Protein AF-A0A813EFE8-F1 (afdb_monomer_lite)

Sequence (115 aa):
VQCQITGNQQGGILVADRASLLLESCEICGNGHFGVVAGLECGALLLGRTNLSANASGSLWHCGGSQASPSSLSWLDQCSLSGSSMASSSTSSPAVVVGVFVPSSVVVVVVVVVI

Secondary structure (DSSP, 8-state):
---EEE--SS-SEEE-TT--EEEES-EEES-SSEEEEE-TT---EEEES-EEES-TTEEEEEEEPPTT-TT--EEEES-EE-----SSSS-PPPSEEEEEB-SSS-B--EEE---

Structure (mmCIF, N/CA/C/O backbone):
data_AF-A0A813EFE8-F1
#
_entry.id   AF-A0A813EFE8-F1
#
loop_
_atom_site.group_PDB
_atom_site.id
_atom_site.type_symbol
_atom_site.label_atom_id
_atom_site.label_alt_id
_atom_site.label_comp_id
_atom_site.label_asym_id
_atom_site.label_entity_id
_atom_site.label_seq_id
_atom_site.pdbx_PDB_ins_code
_atom_site.Cartn_x
_atom_site.Cartn_y
_atom_site.Cartn_z
_atom_site.occupancy
_atom_site.B_iso_or_equiv
_atom_site.auth_seq_id
_atom_site.auth_comp_id
_atom_site.auth_asym_id
_atom_site.auth_atom_id
_atom_site.pdbx_PDB_model_num
ATOM 1 N N . VAL A 1 1 ? -12.390 -9.870 2.608 1.00 61.59 1 VAL A N 1
ATOM 2 C CA . VAL A 1 1 ? -11.638 -10.427 3.764 1.00 61.59 1 VAL A CA 1
ATOM 3 C C . VAL A 1 1 ? -11.367 -9.282 4.718 1.00 61.59 1 VAL A C 1
ATOM 5 O O . VAL A 1 1 ? -10.629 -8.396 4.328 1.00 61.59 1 VAL A O 1
ATOM 8 N N . GLN A 1 2 ? -11.958 -9.267 5.915 1.00 81.31 2 GLN A N 1
ATOM 9 C CA . GLN A 1 2 ? -11.776 -8.159 6.862 1.00 81.31 2 GLN A CA 1
ATOM 10 C C . GLN A 1 2 ? -10.496 -8.342 7.675 1.00 81.31 2 GLN A C 1
ATOM 12 O O . GLN A 1 2 ? -10.264 -9.407 8.245 1.00 81.31 2 GLN A O 1
ATOM 17 N N . CYS A 1 3 ? -9.667 -7.306 7.707 1.00 85.69 3 CYS A N 1
ATOM 18 C CA . CYS A 1 3 ? -8.379 -7.314 8.380 1.00 85.69 3 CYS A CA 1
ATOM 19 C C . CYS A 1 3 ? -8.046 -5.927 8.925 1.00 85.69 3 CYS A C 1
ATOM 21 O O . CYS A 1 3 ? -8.459 -4.923 8.346 1.00 85.69 3 CYS A O 1
ATOM 23 N N . GLN A 1 4 ? -7.294 -5.881 10.023 1.00 91.88 4 GLN A N 1
ATOM 24 C CA . GLN A 1 4 ? -6.839 -4.638 10.635 1.00 91.88 4 GLN A CA 1
ATOM 25 C C . GLN A 1 4 ? -5.315 -4.676 10.782 1.00 91.88 4 GLN A C 1
ATOM 27 O O . GLN A 1 4 ? -4.770 -5.614 11.364 1.00 91.88 4 GLN A O 1
ATOM 32 N N . ILE A 1 5 ? -4.632 -3.685 10.210 1.00 89.06 5 ILE A N 1
ATOM 33 C CA . ILE A 1 5 ? -3.171 -3.559 10.226 1.00 89.06 5 ILE A CA 1
ATOM 34 C C . ILE A 1 5 ? -2.818 -2.159 10.707 1.00 89.06 5 ILE A C 1
ATOM 36 O O . ILE A 1 5 ? -2.922 -1.180 9.962 1.00 89.06 5 ILE A O 1
ATOM 40 N N . THR A 1 6 ? -2.415 -2.070 11.970 1.00 92.12 6 THR A N 1
ATOM 41 C CA . THR A 1 6 ? -2.250 -0.786 12.649 1.00 92.12 6 THR A CA 1
ATOM 42 C C . THR A 1 6 ? -1.059 -0.764 13.586 1.00 92.12 6 THR A C 1
ATOM 44 O O . THR A 1 6 ? -0.769 -1.768 14.234 1.00 92.12 6 THR A O 1
ATOM 47 N N . GLY A 1 7 ? -0.424 0.402 13.728 1.00 86.81 7 GLY A N 1
ATOM 48 C CA . GLY A 1 7 ? 0.635 0.619 14.717 1.00 86.81 7 GLY A CA 1
ATOM 49 C C . GLY A 1 7 ? 1.978 -0.022 14.365 1.00 86.81 7 GLY A C 1
ATOM 50 O O . GLY A 1 7 ? 2.825 -0.178 15.247 1.00 86.81 7 GLY A O 1
ATOM 51 N N . ASN A 1 8 ? 2.206 -0.390 13.100 1.00 88.25 8 ASN A N 1
ATOM 52 C CA . ASN A 1 8 ? 3.521 -0.853 12.671 1.00 88.25 8 ASN A CA 1
ATOM 53 C C . ASN A 1 8 ? 4.516 0.313 12.650 1.00 88.25 8 ASN A C 1
ATOM 55 O O . ASN A 1 8 ? 4.194 1.417 12.212 1.00 88.25 8 ASN A O 1
ATOM 59 N N . GLN A 1 9 ? 5.762 0.047 13.051 1.00 87.19 9 GLN A N 1
ATOM 60 C CA . GLN A 1 9 ? 6.837 1.050 13.010 1.00 87.19 9 GLN A CA 1
ATOM 61 C C . GLN A 1 9 ? 7.240 1.442 11.578 1.00 87.19 9 GLN A C 1
ATOM 63 O O . GLN A 1 9 ? 7.744 2.539 11.367 1.00 87.19 9 GLN A O 1
ATOM 68 N N . GLN A 1 10 ? 7.032 0.553 10.601 1.00 87.12 10 GLN A N 1
ATOM 69 C CA . GLN A 1 10 ? 7.295 0.799 9.179 1.00 87.12 10 GLN A CA 1
ATOM 70 C C . GLN A 1 10 ? 5.970 0.919 8.404 1.00 87.12 10 GLN A C 1
ATOM 72 O O . GLN A 1 10 ? 5.089 1.674 8.804 1.00 87.12 10 GLN A O 1
ATOM 77 N N . GLY A 1 11 ? 5.817 0.203 7.286 1.00 84.25 11 GLY A N 1
ATOM 78 C CA . GLY A 1 11 ? 4.570 0.154 6.522 1.00 84.25 11 GLY A CA 1
ATOM 79 C C . GLY A 1 11 ? 3.565 -0.878 7.042 1.00 84.25 11 GLY A C 1
ATOM 80 O O . GLY A 1 11 ? 3.873 -1.685 7.921 1.00 84.25 11 GLY A O 1
ATOM 81 N N . GLY A 1 12 ? 2.355 -0.855 6.482 1.00 88.75 12 GLY A N 1
ATOM 82 C CA . GLY A 1 12 ? 1.327 -1.865 6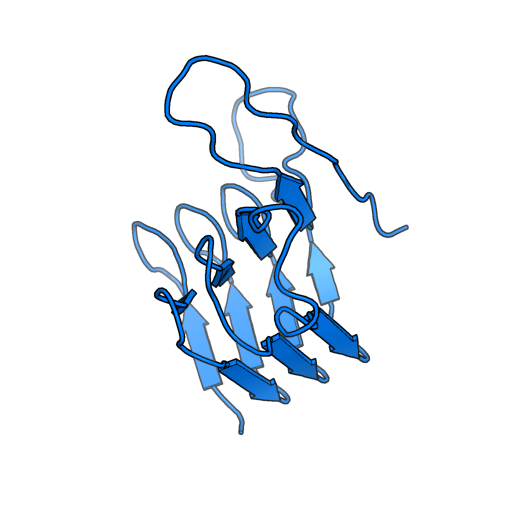.751 1.00 88.75 12 GLY A CA 1
ATOM 83 C C . GLY A 1 12 ? 1.583 -3.162 5.979 1.00 88.75 12 GLY A C 1
ATOM 84 O O . GLY A 1 12 ? 1.898 -4.189 6.574 1.00 88.75 12 GLY A O 1
ATOM 85 N N . ILE A 1 13 ? 1.475 -3.109 4.650 1.00 89.38 13 ILE A N 1
ATOM 86 C CA . ILE A 1 13 ? 1.660 -4.256 3.749 1.00 89.38 13 ILE A CA 1
ATOM 87 C C . ILE A 1 13 ? 2.716 -3.930 2.698 1.00 89.38 13 ILE A C 1
ATOM 89 O O . ILE A 1 13 ? 2.623 -2.909 2.020 1.00 89.38 13 ILE A O 1
ATOM 93 N N . LEU A 1 14 ? 3.670 -4.842 2.512 1.00 89.06 14 LEU A N 1
ATOM 94 C CA . LEU A 1 14 ? 4.588 -4.840 1.378 1.00 89.06 14 LEU A CA 1
ATOM 95 C C . LEU A 1 14 ? 4.172 -5.930 0.386 1.00 89.06 14 LEU A C 1
ATOM 97 O O . LEU A 1 14 ? 4.210 -7.117 0.707 1.00 89.06 14 LEU A O 1
ATOM 101 N N . VAL A 1 15 ? 3.804 -5.529 -0.827 1.00 86.69 15 VAL A N 1
ATOM 102 C CA . VAL A 1 15 ? 3.558 -6.440 -1.946 1.00 86.69 15 VAL A CA 1
ATOM 103 C C . VAL A 1 15 ? 4.859 -6.583 -2.717 1.00 86.69 15 VAL A C 1
ATOM 105 O O . VAL A 1 15 ? 5.274 -5.669 -3.430 1.00 86.69 15 VAL A O 1
ATOM 108 N N . ALA A 1 16 ? 5.520 -7.720 -2.519 1.00 83.69 16 ALA A N 1
ATOM 109 C CA . ALA A 1 16 ? 6.762 -8.046 -3.201 1.00 83.69 16 ALA A CA 1
ATOM 110 C C . ALA A 1 16 ? 6.555 -8.229 -4.714 1.00 83.69 16 ALA A C 1
ATOM 112 O O . ALA A 1 16 ? 5.431 -8.341 -5.213 1.00 83.69 16 ALA A O 1
ATOM 113 N N . ASP A 1 17 ? 7.662 -8.302 -5.443 1.00 79.88 17 ASP A N 1
ATOM 114 C CA . ASP A 1 17 ? 7.639 -8.558 -6.877 1.00 79.88 17 ASP A CA 1
ATOM 115 C C . ASP A 1 17 ? 6.896 -9.864 -7.191 1.00 79.88 17 ASP A C 1
ATOM 117 O O . ASP A 1 17 ? 7.059 -10.885 -6.518 1.00 79.88 17 ASP A O 1
ATOM 121 N N . ARG A 1 18 ? 6.047 -9.810 -8.221 1.00 79.62 18 ARG A N 1
ATOM 122 C CA . ARG A 1 18 ? 5.158 -10.882 -8.696 1.00 79.62 18 ARG A CA 1
ATOM 123 C C . ARG A 1 18 ? 4.086 -11.330 -7.700 1.00 79.62 18 ARG A C 1
ATOM 125 O O . ARG A 1 18 ? 3.322 -12.244 -8.010 1.00 79.62 18 ARG A O 1
ATOM 132 N N . ALA A 1 19 ? 3.976 -10.686 -6.539 1.00 83.12 19 ALA A N 1
ATOM 133 C CA . ALA A 1 19 ? 2.873 -10.915 -5.618 1.00 83.12 19 ALA A CA 1
ATOM 134 C C . ALA A 1 19 ? 1.637 -10.118 -6.055 1.00 83.12 19 ALA A C 1
ATOM 136 O O . ALA A 1 19 ? 1.747 -9.001 -6.554 1.00 83.12 19 ALA A O 1
ATOM 137 N N . SER A 1 20 ? 0.455 -10.699 -5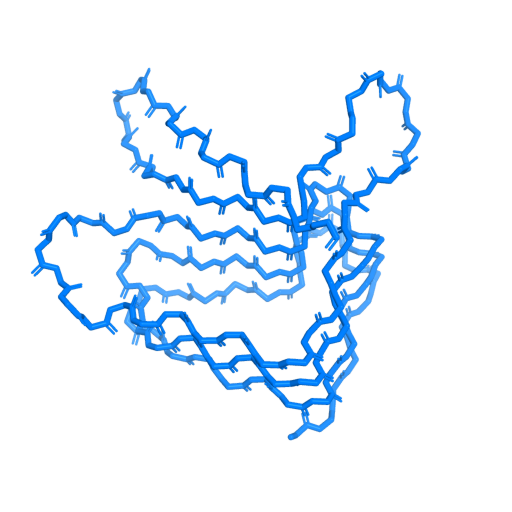.862 1.00 85.31 20 SER A N 1
ATOM 138 C CA . SER A 1 20 ? -0.830 -10.012 -6.031 1.00 85.31 20 SER A CA 1
ATOM 139 C C . SER A 1 20 ? -1.485 -9.839 -4.667 1.00 85.31 20 SER A C 1
ATOM 141 O O . SER A 1 20 ? -1.286 -10.667 -3.775 1.00 85.31 20 SER A O 1
ATOM 143 N N . LEU A 1 21 ? -2.268 -8.779 -4.505 1.00 85.06 21 LEU A N 1
ATOM 144 C CA . LEU A 1 21 ? -2.934 -8.460 -3.248 1.00 85.06 21 LEU A CA 1
ATOM 145 C C . LEU A 1 21 ? -4.422 -8.226 -3.490 1.00 85.06 21 LEU A C 1
ATOM 147 O O . LEU A 1 21 ? -4.798 -7.445 -4.360 1.00 85.06 21 LEU A O 1
ATOM 151 N N . LEU A 1 22 ? -5.256 -8.868 -2.674 1.00 88.88 22 LEU A N 1
ATOM 152 C CA . LEU A 1 22 ? -6.685 -8.597 -2.578 1.00 88.88 22 LEU A CA 1
ATOM 153 C C . LEU A 1 22 ? -6.993 -8.131 -1.154 1.00 88.88 22 LEU A C 1
ATOM 155 O O . LEU A 1 22 ? -6.842 -8.897 -0.202 1.00 88.88 22 LEU A O 1
ATOM 159 N N . LEU A 1 23 ? -7.443 -6.889 -1.019 1.00 87.44 23 LEU A N 1
ATOM 160 C CA . LEU A 1 23 ? -7.965 -6.326 0.221 1.00 87.44 23 LEU A CA 1
ATOM 161 C C . LEU A 1 23 ? -9.430 -5.989 0.026 1.00 87.44 23 LEU A C 1
ATOM 163 O O . LEU A 1 23 ? -9.799 -5.342 -0.949 1.00 87.44 23 LEU A O 1
ATOM 167 N N . GLU A 1 24 ? -10.270 -6.400 0.966 1.00 91.31 24 GLU A N 1
ATOM 168 C CA . GLU A 1 24 ? -11.688 -6.084 0.890 1.00 91.31 24 GLU A CA 1
ATOM 169 C C . GLU A 1 24 ? -12.270 -5.870 2.278 1.00 91.31 24 GLU A C 1
ATOM 171 O O . GLU A 1 24 ? -12.374 -6.826 3.046 1.00 91.31 24 GLU A O 1
ATOM 176 N N . SER A 1 25 ? -12.704 -4.643 2.569 1.00 92.19 25 SER A N 1
ATOM 177 C CA . SER A 1 25 ? -13.197 -4.256 3.897 1.00 92.19 25 SER A CA 1
ATOM 178 C C . SER A 1 25 ? -12.125 -4.344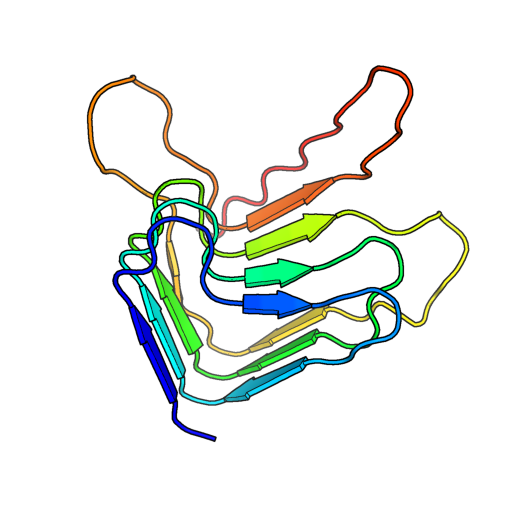 4.989 1.00 92.19 25 SER A C 1
ATOM 180 O O . SER A 1 25 ? -12.403 -4.786 6.100 1.00 92.19 25 SER A O 1
ATOM 182 N N . CYS A 1 26 ? -10.892 -3.935 4.678 1.00 91.62 26 CYS A N 1
ATOM 183 C CA . CYS A 1 26 ? -9.816 -3.841 5.666 1.00 91.62 26 CYS A CA 1
ATOM 184 C C . CYS A 1 26 ? -9.614 -2.411 6.190 1.00 91.62 26 CYS A C 1
ATOM 186 O O . CYS A 1 26 ? -10.023 -1.427 5.570 1.00 91.62 26 CYS A O 1
ATOM 188 N N . GLU A 1 27 ? -8.915 -2.312 7.314 1.00 92.25 27 GLU A N 1
ATOM 189 C CA . GLU A 1 27 ? -8.434 -1.067 7.897 1.00 92.25 27 GLU A CA 1
ATOM 190 C C . GLU A 1 27 ? -6.910 -1.120 8.046 1.00 92.25 27 GLU A C 1
ATOM 192 O O . GLU A 1 27 ? -6.360 -1.994 8.713 1.00 92.25 27 GLU A O 1
ATOM 197 N N . ILE A 1 28 ? -6.215 -0.193 7.391 1.00 90.94 28 ILE A N 1
ATOM 198 C CA . ILE A 1 28 ? -4.757 -0.087 7.403 1.00 90.94 28 ILE A CA 1
ATOM 199 C C . ILE A 1 28 ? -4.402 1.340 7.805 1.00 90.94 28 ILE A C 1
ATOM 201 O O . ILE A 1 28 ? -4.368 2.244 6.964 1.00 90.94 28 ILE A O 1
ATOM 205 N N . CYS A 1 29 ? -4.169 1.567 9.095 1.00 91.19 29 CYS A N 1
ATOM 206 C CA . CYS A 1 29 ? -4.020 2.918 9.624 1.00 91.19 29 CYS A CA 1
ATOM 207 C C . CYS A 1 29 ? -2.977 3.052 10.735 1.00 91.19 29 CYS A C 1
ATOM 209 O O . CYS A 1 29 ? -2.604 2.082 11.387 1.00 91.19 29 CYS A O 1
ATOM 211 N N . GLY A 1 30 ? -2.473 4.269 10.949 1.00 87.81 30 GLY A N 1
ATOM 212 C CA . GLY A 1 30 ? -1.545 4.545 12.051 1.00 87.81 30 GLY A CA 1
ATOM 213 C C . GLY A 1 30 ? -0.187 3.848 11.925 1.00 87.81 30 GLY A C 1
ATOM 214 O O . GLY A 1 30 ? 0.420 3.531 12.945 1.00 87.81 30 GLY A O 1
ATOM 215 N N . ASN A 1 31 ? 0.275 3.555 10.706 1.00 89.31 31 ASN A N 1
ATOM 216 C CA . ASN A 1 31 ? 1.598 2.967 10.476 1.00 89.31 31 ASN A CA 1
ATOM 217 C C . ASN A 1 31 ? 2.661 4.058 10.251 1.00 89.31 31 ASN A C 1
ATOM 219 O O . ASN A 1 31 ? 2.355 5.149 9.768 1.00 89.31 31 ASN A O 1
ATOM 223 N N . GLY A 1 32 ? 3.918 3.759 10.587 1.00 85.81 32 GLY A N 1
ATOM 224 C CA . GLY A 1 32 ? 5.055 4.686 10.530 1.00 85.81 32 GLY A CA 1
ATOM 225 C C . GLY A 1 32 ? 5.558 5.053 9.125 1.00 85.81 32 GLY A C 1
ATOM 226 O O . GLY A 1 32 ? 6.448 5.890 9.004 1.00 85.81 32 GLY A O 1
ATOM 227 N N . HIS A 1 33 ? 4.998 4.464 8.065 1.00 88.00 33 HIS A N 1
ATOM 228 C CA . HIS A 1 33 ? 5.299 4.783 6.665 1.00 88.00 33 HIS A CA 1
ATOM 229 C C . HIS A 1 33 ? 4.014 4.766 5.810 1.00 88.00 33 HIS A C 1
ATOM 231 O O . HIS A 1 33 ? 3.011 5.338 6.231 1.00 88.00 33 HIS A O 1
ATOM 237 N N . PHE A 1 34 ? 4.014 4.148 4.620 1.00 88.62 34 PHE A N 1
ATOM 238 C CA . PHE A 1 34 ? 2.796 3.914 3.831 1.00 88.62 34 PHE A CA 1
ATOM 239 C C . PHE A 1 34 ? 1.962 2.746 4.369 1.00 88.62 34 PHE A C 1
ATOM 241 O O . PHE A 1 34 ? 2.508 1.747 4.843 1.00 88.62 34 PHE A O 1
ATOM 248 N N . GLY A 1 35 ? 0.639 2.833 4.225 1.00 90.12 35 GLY A N 1
ATOM 249 C CA . GLY A 1 35 ? -0.262 1.721 4.537 1.00 90.12 35 GLY A CA 1
ATOM 250 C C . GLY A 1 35 ? -0.001 0.502 3.649 1.00 90.12 35 GLY A C 1
ATOM 251 O O . GLY A 1 35 ? 0.202 -0.600 4.151 1.00 90.12 35 GLY A O 1
ATOM 252 N N . VAL A 1 36 ? 0.066 0.700 2.334 1.00 89.62 36 VAL A N 1
ATOM 253 C CA . VAL A 1 36 ? 0.416 -0.346 1.361 1.00 89.62 36 VAL A CA 1
ATOM 254 C C . VAL A 1 36 ? 1.557 0.140 0.478 1.00 89.62 36 VAL A C 1
ATOM 256 O O . VAL A 1 36 ? 1.517 1.257 -0.032 1.00 89.62 36 VAL A O 1
ATOM 259 N N . VAL A 1 37 ? 2.564 -0.707 0.283 1.00 88.50 37 VAL A N 1
ATOM 260 C CA . VAL A 1 37 ? 3.685 -0.490 -0.633 1.00 88.50 37 VAL A CA 1
ATOM 261 C C . VAL A 1 37 ? 3.681 -1.602 -1.666 1.00 88.50 37 VAL A C 1
ATOM 263 O O . VAL A 1 37 ? 3.764 -2.776 -1.312 1.00 88.50 37 VAL A O 1
ATOM 266 N N . ALA A 1 38 ? 3.601 -1.238 -2.937 1.00 85.44 38 ALA A N 1
ATOM 267 C CA . ALA A 1 38 ? 3.639 -2.167 -4.047 1.00 85.44 38 ALA A CA 1
ATOM 268 C C . ALA A 1 38 ? 4.980 -2.093 -4.775 1.00 85.44 38 ALA A C 1
ATOM 270 O O . ALA A 1 38 ? 5.425 -1.003 -5.140 1.00 85.44 38 ALA A O 1
ATOM 271 N N . GLY A 1 39 ? 5.620 -3.252 -4.941 1.00 80.12 39 GLY A N 1
ATOM 272 C CA . GLY A 1 39 ? 6.897 -3.414 -5.630 1.00 80.12 39 GLY A CA 1
ATOM 273 C C . GLY A 1 39 ? 6.820 -3.183 -7.141 1.00 80.12 39 GLY A C 1
ATOM 274 O O . GLY A 1 39 ? 5.741 -3.102 -7.727 1.00 80.12 39 GLY A O 1
ATOM 275 N N . LEU A 1 40 ? 7.996 -3.102 -7.766 1.00 76.44 40 LEU A N 1
ATOM 276 C CA . LEU A 1 40 ? 8.182 -2.732 -9.174 1.00 76.44 40 LEU A CA 1
ATOM 277 C C . LEU A 1 40 ? 7.527 -3.719 -10.144 1.00 76.44 40 LEU A C 1
ATOM 279 O O . LEU A 1 40 ? 6.995 -3.311 -11.173 1.00 76.44 40 LEU A O 1
ATOM 283 N N . GLU A 1 41 ? 7.569 -5.012 -9.826 1.00 77.94 41 GLU A N 1
ATOM 284 C CA . GLU A 1 41 ? 6.948 -6.062 -10.638 1.00 77.94 41 GLU A CA 1
ATOM 285 C C . GLU A 1 41 ? 5.757 -6.701 -9.918 1.00 77.94 41 GLU A C 1
ATOM 287 O O . GLU A 1 41 ? 5.475 -7.885 -10.117 1.00 77.94 41 GLU A O 1
ATOM 292 N N . CYS A 1 42 ? 5.072 -5.967 -9.036 1.00 76.38 42 CYS A N 1
ATOM 293 C CA . CYS A 1 42 ? 3.883 -6.506 -8.385 1.00 76.38 42 CYS A CA 1
ATOM 294 C C . CYS A 1 42 ? 2.793 -6.851 -9.418 1.00 76.38 42 CYS A C 1
ATOM 296 O O . CYS A 1 42 ? 2.671 -6.241 -10.489 1.00 76.38 42 CYS A O 1
ATOM 298 N N . GLY A 1 43 ? 2.031 -7.895 -9.097 1.00 77.62 43 GLY A N 1
ATOM 299 C CA . GLY A 1 43 ? 0.866 -8.321 -9.859 1.00 77.62 43 GLY A CA 1
ATOM 300 C C . GLY A 1 43 ? -0.334 -7.411 -9.604 1.00 77.62 43 GLY A C 1
ATOM 301 O O . GLY A 1 43 ? -0.197 -6.223 -9.321 1.00 77.62 43 GLY A O 1
ATOM 302 N N . ALA A 1 44 ? -1.539 -7.970 -9.695 1.00 82.38 44 ALA A N 1
ATOM 303 C CA . ALA A 1 44 ? -2.749 -7.185 -9.495 1.00 82.38 44 ALA A CA 1
ATOM 304 C C . ALA A 1 44 ? -2.894 -6.745 -8.028 1.00 82.38 44 ALA A C 1
ATOM 306 O O . ALA A 1 44 ? -2.751 -7.556 -7.106 1.00 82.38 44 ALA A O 1
ATOM 307 N N . LEU A 1 45 ? -3.235 -5.473 -7.825 1.00 83.62 45 LEU A N 1
ATOM 308 C CA . LEU A 1 45 ? -3.655 -4.936 -6.533 1.00 83.62 45 LEU A CA 1
ATOM 309 C C . LEU A 1 45 ? -5.142 -4.624 -6.616 1.00 83.62 45 LEU A C 1
ATOM 311 O O . LEU A 1 45 ? -5.547 -3.710 -7.325 1.00 83.62 45 LEU A O 1
ATOM 315 N N . LEU A 1 46 ? -5.959 -5.378 -5.896 1.00 87.25 46 LEU A N 1
ATOM 316 C CA . LEU A 1 46 ? -7.401 -5.188 -5.836 1.00 87.25 46 LEU A CA 1
ATOM 317 C C . LEU A 1 46 ? -7.756 -4.739 -4.422 1.00 87.25 46 LEU A C 1
ATOM 319 O O . LEU A 1 46 ? -7.695 -5.532 -3.485 1.00 87.25 46 LEU A O 1
ATOM 323 N N . LEU A 1 47 ? -8.097 -3.465 -4.254 1.00 87.25 47 LEU A N 1
ATOM 324 C CA . LEU A 1 47 ? -8.524 -2.907 -2.977 1.00 87.25 47 LEU A CA 1
ATOM 325 C C . LEU A 1 47 ? -9.989 -2.490 -3.090 1.00 87.25 47 LEU A C 1
ATOM 327 O O . LEU A 1 47 ? -10.335 -1.623 -3.883 1.00 87.25 47 LEU A O 1
ATOM 331 N N . GLY A 1 48 ? -10.850 -3.115 -2.297 1.00 89.38 48 GLY A N 1
ATOM 332 C CA . GLY A 1 48 ? -12.274 -2.809 -2.210 1.00 89.38 48 GLY A CA 1
ATOM 333 C C . GLY A 1 48 ? -12.647 -2.367 -0.801 1.00 89.38 48 GLY A C 1
ATOM 334 O O . GLY A 1 48 ? -12.207 -2.982 0.172 1.00 89.38 48 GLY A O 1
ATOM 335 N N . ARG A 1 49 ? -13.465 -1.321 -0.649 1.00 90.50 49 ARG A N 1
ATOM 336 C CA . ARG A 1 49 ? -14.063 -0.917 0.642 1.00 90.50 49 ARG A CA 1
ATOM 337 C C . ARG A 1 49 ? -13.055 -0.804 1.794 1.00 90.50 49 ARG A C 1
ATOM 339 O O . ARG A 1 49 ? -13.376 -1.119 2.934 1.00 90.50 49 ARG A O 1
ATOM 346 N N . THR A 1 50 ? -11.810 -0.450 1.490 1.00 89.88 50 THR A N 1
ATOM 347 C CA . THR A 1 50 ? -10.696 -0.499 2.446 1.00 89.88 50 THR A CA 1
ATOM 348 C C . THR A 1 50 ? -10.329 0.912 2.881 1.00 89.88 50 THR A C 1
ATOM 350 O O . THR A 1 50 ? -10.226 1.812 2.046 1.00 89.88 50 THR A O 1
ATOM 353 N N . ASN A 1 51 ? -10.132 1.101 4.183 1.00 90.12 51 ASN A N 1
ATOM 354 C CA . ASN A 1 51 ? -9.673 2.357 4.75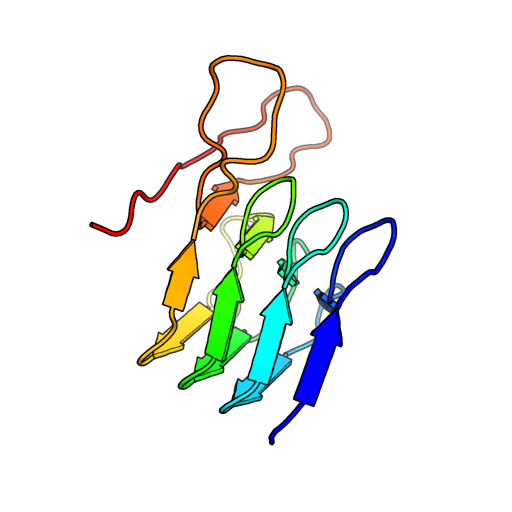7 1.00 90.12 51 ASN A CA 1
ATOM 355 C C . ASN A 1 51 ? -8.150 2.324 4.903 1.00 90.12 51 ASN A C 1
ATOM 357 O O . ASN A 1 51 ? -7.625 1.565 5.715 1.00 90.12 51 ASN A O 1
ATOM 361 N N . LEU A 1 52 ? -7.452 3.151 4.131 1.00 88.25 52 LEU A N 1
ATOM 362 C CA . LEU A 1 52 ? -6.046 3.459 4.335 1.00 88.25 52 LEU A CA 1
ATOM 363 C C . LEU A 1 52 ? -5.964 4.920 4.764 1.00 88.25 52 LEU A C 1
ATOM 365 O O . LEU A 1 52 ? -6.251 5.827 3.987 1.00 88.25 52 LEU A O 1
ATOM 369 N N . SER A 1 53 ? -5.642 5.160 6.027 1.00 87.94 53 SER A N 1
ATOM 370 C CA . SER A 1 53 ? -5.625 6.517 6.574 1.00 87.94 53 SER A CA 1
ATOM 371 C C . SER A 1 53 ? -4.648 6.643 7.728 1.00 87.94 53 SER A C 1
ATOM 373 O O . SER A 1 53 ? -4.180 5.650 8.273 1.00 87.94 53 SER A O 1
ATOM 375 N N . ALA A 1 54 ? -4.292 7.876 8.087 1.00 86.38 54 ALA A N 1
ATOM 376 C CA . ALA A 1 54 ? -3.404 8.160 9.219 1.00 86.38 54 ALA A CA 1
ATOM 377 C C . ALA A 1 54 ? -2.047 7.411 9.183 1.00 86.38 54 ALA A C 1
ATOM 379 O O . ALA A 1 54 ? -1.435 7.177 10.219 1.00 86.38 54 ALA A O 1
ATOM 380 N N . ASN A 1 55 ? -1.573 7.026 7.998 1.00 86.75 55 ASN A N 1
ATOM 381 C CA . ASN A 1 55 ? -0.261 6.413 7.788 1.00 86.75 55 ASN A CA 1
ATOM 382 C C . ASN A 1 55 ? 0.767 7.519 7.529 1.00 86.75 55 ASN A C 1
ATOM 384 O O . ASN A 1 55 ? 0.525 8.376 6.681 1.00 86.75 55 ASN A O 1
ATOM 388 N N . ALA A 1 56 ? 1.892 7.525 8.246 1.00 85.50 56 ALA A N 1
ATOM 389 C CA . ALA A 1 56 ? 2.777 8.684 8.369 1.00 85.50 56 ALA A CA 1
ATOM 390 C C . ALA A 1 56 ? 3.296 9.247 7.034 1.00 85.50 56 ALA A C 1
ATOM 392 O O . ALA A 1 56 ? 3.437 10.464 6.921 1.00 85.50 56 ALA A O 1
ATOM 393 N N . SER A 1 57 ? 3.513 8.415 6.013 1.00 84.12 57 SER A N 1
ATOM 394 C CA . SER A 1 57 ? 4.024 8.856 4.699 1.00 84.12 57 SER A CA 1
ATOM 395 C C . SER A 1 57 ? 2.964 8.913 3.596 1.00 84.12 57 SER A C 1
ATOM 397 O O . SER A 1 57 ? 3.250 9.403 2.506 1.00 84.12 57 SER A O 1
ATOM 399 N N . GLY A 1 58 ? 1.745 8.446 3.868 1.00 86.56 58 GLY A N 1
ATOM 400 C CA . GLY A 1 58 ? 0.667 8.334 2.889 1.00 86.56 58 GLY A CA 1
ATOM 401 C C . GLY A 1 58 ? -0.012 6.970 2.926 1.00 86.56 58 GLY A C 1
ATOM 402 O O . GLY A 1 58 ? 0.371 6.081 3.680 1.00 86.56 58 GLY A O 1
ATOM 403 N N . SER A 1 59 ? -1.033 6.769 2.104 1.00 89.31 59 SER A N 1
ATOM 404 C CA . SER A 1 59 ? -1.858 5.561 2.187 1.00 89.31 59 SER A CA 1
ATOM 405 C C . SER A 1 59 ? -1.382 4.432 1.280 1.00 89.31 59 SER A C 1
ATOM 407 O O . SER A 1 59 ? -1.163 3.320 1.759 1.00 89.31 59 SER A O 1
ATOM 409 N N . LEU A 1 60 ? -1.158 4.716 -0.001 1.00 86.81 60 LEU A N 1
ATOM 410 C CA . LEU A 1 60 ? -0.671 3.742 -0.977 1.00 86.81 60 LEU A CA 1
ATOM 411 C C . LEU A 1 60 ? 0.566 4.288 -1.684 1.00 86.81 60 LEU A C 1
ATOM 413 O O . LEU A 1 60 ? 0.531 5.382 -2.241 1.00 86.81 60 LEU A O 1
ATOM 417 N N . TRP A 1 61 ? 1.630 3.498 -1.726 1.00 85.94 61 TRP A N 1
ATOM 418 C CA . TRP A 1 61 ? 2.766 3.740 -2.597 1.00 85.94 61 TRP A CA 1
ATOM 419 C C . TRP A 1 61 ? 2.864 2.629 -3.629 1.00 85.94 61 TRP A C 1
ATOM 421 O O . TRP A 1 61 ? 3.093 1.473 -3.292 1.00 85.94 61 TRP A O 1
ATOM 431 N N . HIS A 1 62 ? 2.693 2.987 -4.892 1.00 82.12 62 HIS A N 1
ATOM 432 C CA . HIS A 1 62 ? 2.913 2.105 -6.020 1.00 82.12 62 HIS A CA 1
ATOM 433 C C . HIS A 1 62 ? 4.245 2.470 -6.678 1.00 82.12 62 HIS A C 1
ATOM 435 O O . HIS A 1 62 ? 4.333 3.467 -7.408 1.00 82.12 62 HIS A O 1
ATOM 441 N N . CYS A 1 63 ? 5.288 1.676 -6.415 1.00 74.31 63 CYS A N 1
ATOM 442 C CA . CYS A 1 63 ? 6.555 1.795 -7.127 1.00 74.31 63 CYS A CA 1
ATOM 443 C C . CYS A 1 63 ? 6.310 1.380 -8.580 1.00 74.31 63 CYS A C 1
ATOM 445 O O . CYS A 1 63 ? 6.144 0.207 -8.891 1.00 74.31 63 CYS A O 1
ATOM 447 N N . GLY A 1 64 ? 6.195 2.375 -9.456 1.00 63.34 64 GLY A N 1
ATOM 448 C CA . GLY A 1 64 ? 5.829 2.249 -10.856 1.00 63.34 64 GLY A CA 1
ATOM 449 C C . GLY A 1 64 ? 6.676 1.216 -11.584 1.00 63.34 64 GLY A C 1
ATOM 450 O O . GLY A 1 64 ? 7.902 1.213 -11.472 1.00 63.34 64 GLY A O 1
ATOM 451 N N . GLY A 1 65 ? 5.983 0.368 -12.340 1.00 53.31 65 GLY A N 1
ATOM 452 C CA . GLY A 1 65 ? 6.582 -0.685 -13.134 1.00 53.31 65 GLY A CA 1
ATOM 453 C C . GLY A 1 65 ? 7.450 -0.152 -14.264 1.00 53.31 65 GLY A C 1
ATOM 454 O O . GLY A 1 65 ? 7.276 0.961 -14.769 1.00 53.31 65 GLY A O 1
ATOM 455 N N . SER A 1 66 ? 8.379 -1.001 -14.692 1.00 43.22 66 SER A N 1
ATOM 456 C CA . SER A 1 66 ? 8.956 -0.891 -16.027 1.00 43.22 66 SER A CA 1
ATOM 457 C C . SER A 1 66 ? 7.817 -0.762 -17.044 1.00 43.22 66 SER A C 1
ATOM 459 O O . SER A 1 66 ? 6.788 -1.425 -16.911 1.00 43.22 66 SER A O 1
ATOM 461 N N . GLN A 1 67 ? 8.006 0.074 -18.064 1.00 47.75 67 GLN A N 1
ATOM 462 C CA . GLN A 1 67 ? 7.049 0.411 -19.130 1.00 47.75 67 GLN A CA 1
ATOM 463 C C . GLN A 1 67 ? 6.475 -0.794 -19.926 1.00 47.75 67 GLN A C 1
ATOM 465 O O . GLN A 1 67 ? 5.802 -0.596 -20.932 1.00 47.75 67 GLN A O 1
ATOM 470 N N . ALA A 1 68 ? 6.749 -2.037 -19.524 1.00 41.72 68 ALA A N 1
ATOM 471 C CA . ALA A 1 68 ? 6.603 -3.23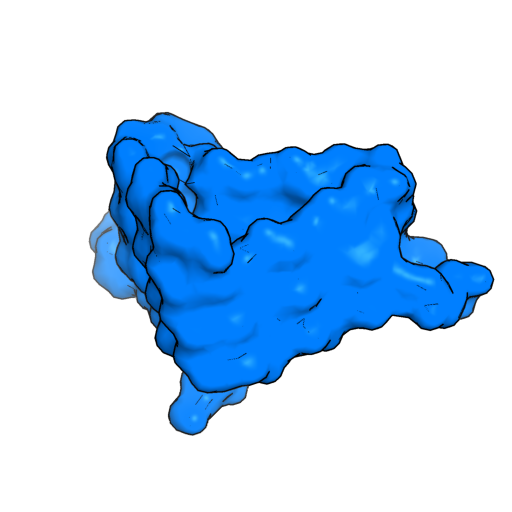8 -20.335 1.00 41.72 68 ALA A CA 1
ATOM 472 C C . ALA A 1 68 ? 5.625 -4.302 -19.799 1.00 41.72 68 ALA A C 1
ATOM 474 O O . ALA A 1 68 ? 5.380 -5.270 -20.516 1.00 41.72 68 ALA A O 1
ATOM 475 N N . SER A 1 69 ? 5.036 -4.156 -18.604 1.00 47.44 69 SER A N 1
ATOM 476 C CA . SER A 1 69 ? 4.102 -5.169 -18.081 1.00 47.44 69 SER A CA 1
ATOM 477 C C . SER A 1 69 ? 2.676 -4.628 -17.927 1.00 47.44 69 SER A C 1
ATOM 479 O O . SER A 1 69 ? 2.378 -3.969 -16.933 1.00 47.44 69 SER A O 1
ATOM 481 N N . PRO A 1 70 ? 1.751 -4.945 -18.857 1.00 47.28 70 PRO A N 1
ATOM 482 C CA . PRO A 1 70 ? 0.322 -4.628 -18.726 1.00 47.28 70 PRO A CA 1
ATOM 483 C C . PRO A 1 70 ? -0.386 -5.400 -17.590 1.00 47.28 70 PRO A C 1
ATOM 485 O O . PRO A 1 70 ? -1.604 -5.320 -17.454 1.00 47.28 70 PRO A O 1
ATOM 488 N N . SER A 1 71 ? 0.351 -6.169 -16.785 1.00 45.69 71 SER A N 1
ATOM 489 C CA . SER A 1 71 ? -0.155 -7.025 -15.708 1.00 45.69 71 SER A CA 1
ATOM 490 C C . SER A 1 71 ? -0.259 -6.344 -14.337 1.00 45.69 71 SER A C 1
ATOM 492 O O . SER A 1 71 ? -0.926 -6.889 -13.457 1.00 45.69 71 SER A O 1
ATOM 494 N N . SER A 1 72 ? 0.328 -5.162 -14.139 1.00 57.16 72 SER A N 1
ATOM 495 C CA . SER A 1 72 ? 0.226 -4.409 -12.878 1.00 57.16 72 SER A CA 1
ATOM 496 C C . SER A 1 72 ? -1.041 -3.542 -12.860 1.00 57.16 72 SER A C 1
ATOM 498 O O . SER A 1 72 ? -0.987 -2.313 -12.879 1.00 57.16 72 SER A O 1
ATOM 500 N N . LEU A 1 73 ? -2.215 -4.182 -12.890 1.00 62.47 73 LEU A N 1
ATOM 501 C CA . LEU A 1 73 ? -3.500 -3.499 -12.724 1.00 62.47 73 LEU A CA 1
ATOM 502 C C . LEU A 1 73 ? -3.756 -3.251 -11.233 1.00 62.47 73 LEU A C 1
ATOM 504 O O . LEU A 1 73 ? -3.985 -4.188 -10.467 1.00 62.47 73 LEU A O 1
ATOM 508 N N . SER A 1 74 ? -3.735 -1.979 -10.839 1.00 75.19 74 SER A N 1
ATOM 509 C CA . SER A 1 74 ? -4.198 -1.533 -9.525 1.00 75.19 74 SER A CA 1
ATOM 510 C C . SER A 1 74 ? -5.638 -1.037 -9.632 1.00 75.19 74 SER A C 1
ATOM 512 O O . SER A 1 74 ? -5.902 -0.032 -10.288 1.00 75.19 74 SER A O 1
ATOM 514 N N . TRP A 1 75 ? -6.568 -1.743 -8.996 1.00 82.38 75 TRP A N 1
ATOM 515 C CA . TRP A 1 75 ? -7.982 -1.394 -8.916 1.00 82.38 75 TRP A CA 1
ATOM 516 C C . TRP A 1 75 ? -8.336 -1.003 -7.485 1.00 82.38 75 TRP A C 1
ATOM 518 O O . TRP A 1 75 ? -8.126 -1.782 -6.553 1.00 82.38 75 TRP A O 1
ATOM 528 N N . LEU A 1 76 ? -8.890 0.196 -7.319 1.00 83.31 76 LEU A N 1
ATOM 529 C CA . LEU A 1 76 ? -9.379 0.695 -6.041 1.00 83.31 76 LEU A CA 1
ATOM 530 C C . LEU A 1 76 ? -10.868 1.017 -6.177 1.00 83.31 76 LEU A C 1
ATOM 532 O O . LEU A 1 76 ? -11.244 1.881 -6.964 1.00 83.31 76 LEU A O 1
ATOM 536 N N . ASP A 1 77 ? -11.701 0.333 -5.401 1.00 86.94 77 ASP A N 1
ATOM 537 C CA . ASP A 1 77 ? -13.149 0.522 -5.355 1.00 86.94 77 ASP A CA 1
ATOM 538 C C . ASP A 1 77 ? -13.582 0.890 -3.939 1.00 86.94 77 ASP A C 1
ATOM 540 O O . ASP A 1 77 ? -13.262 0.190 -2.980 1.00 86.94 77 ASP A O 1
ATOM 544 N N . GLN A 1 78 ? -14.323 1.990 -3.792 1.00 87.12 78 GLN A N 1
ATOM 545 C CA . GLN A 1 78 ? -14.892 2.414 -2.504 1.00 87.12 78 GLN A CA 1
ATOM 546 C C . GLN A 1 78 ? -13.852 2.513 -1.364 1.00 87.12 78 GLN A C 1
ATOM 548 O O . GLN A 1 78 ? -14.169 2.283 -0.197 1.00 87.12 78 GLN A O 1
ATOM 553 N N . CYS A 1 79 ? -12.597 2.830 -1.690 1.00 85.19 79 CYS A N 1
ATOM 554 C CA . CYS A 1 79 ? -11.527 2.985 -0.710 1.00 85.19 79 CYS A CA 1
ATOM 555 C C . CYS A 1 79 ? -11.488 4.403 -0.142 1.00 85.19 79 CYS A C 1
ATOM 557 O O . CYS A 1 79 ? -11.574 5.381 -0.881 1.00 85.19 79 CYS A O 1
ATOM 559 N N . SER A 1 80 ? -11.281 4.505 1.169 1.00 87.88 80 SER A N 1
ATOM 560 C CA . SER A 1 80 ? -10.950 5.769 1.825 1.00 87.88 80 SER A CA 1
ATOM 561 C C . SER A 1 80 ? -9.433 5.872 1.894 1.00 87.88 80 SER A C 1
ATOM 563 O O . SER A 1 80 ? -8.800 5.034 2.531 1.00 87.88 80 SER A O 1
ATOM 565 N N . LEU A 1 81 ? -8.855 6.856 1.207 1.00 84.94 81 LEU A N 1
ATOM 566 C CA . LEU A 1 81 ? -7.413 7.087 1.147 1.00 84.94 81 LEU A CA 1
ATOM 567 C C . LEU A 1 81 ? -7.143 8.474 1.710 1.00 84.94 81 LEU A C 1
ATOM 569 O O . LEU A 1 81 ? -7.571 9.465 1.122 1.00 84.94 81 LEU A O 1
ATOM 573 N N . SER A 1 82 ? -6.427 8.565 2.825 1.00 81.88 82 SER A N 1
ATOM 574 C CA . SER A 1 82 ? -6.054 9.863 3.386 1.00 81.88 82 SER A CA 1
ATOM 575 C C . SER A 1 82 ? -4.549 10.082 3.309 1.00 81.88 82 SER A C 1
ATOM 577 O O . SER A 1 82 ? -3.747 9.172 3.538 1.00 81.88 82 SER A O 1
ATOM 579 N N . GLY A 1 83 ? -4.149 11.317 3.020 1.00 68.75 83 GLY A N 1
ATOM 580 C CA . GLY A 1 83 ? -2.823 11.782 3.406 1.00 68.75 83 GLY A CA 1
ATOM 581 C C . GLY A 1 83 ? -2.674 11.763 4.929 1.00 68.75 83 GLY A C 1
ATOM 582 O O . GLY A 1 83 ? -3.668 11.715 5.666 1.00 68.75 83 GLY A O 1
ATOM 583 N N . SER A 1 84 ? -1.442 11.802 5.421 1.00 63.56 84 SER A N 1
ATOM 584 C CA . SER A 1 84 ? -1.173 12.070 6.832 1.00 63.56 84 SER A CA 1
ATOM 585 C C . SER A 1 84 ? -1.079 13.566 7.098 1.00 63.56 84 SER A C 1
ATOM 587 O O . SER A 1 84 ? -0.431 14.320 6.374 1.00 63.56 84 SER A O 1
ATOM 589 N N . SER A 1 85 ? -1.703 13.972 8.200 1.00 55.72 85 SER A N 1
ATOM 590 C CA . SER A 1 85 ? -1.572 15.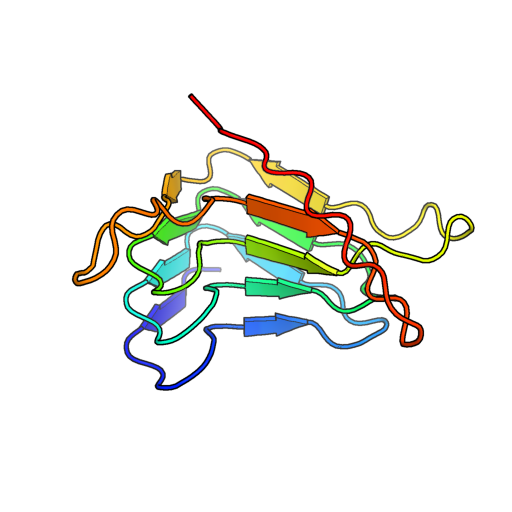291 8.822 1.00 55.72 85 SER A CA 1
ATOM 591 C C . SER A 1 85 ? -0.752 15.250 10.122 1.00 55.72 85 SER A C 1
ATOM 593 O O . SER A 1 85 ? -0.663 16.256 10.826 1.00 55.72 85 SER A O 1
ATOM 595 N N . MET A 1 86 ? -0.129 14.111 10.463 1.00 50.75 86 MET A N 1
ATOM 596 C CA . MET A 1 86 ? 0.664 13.981 11.691 1.00 50.75 86 MET A CA 1
ATOM 597 C C . MET A 1 86 ? 2.040 14.662 11.574 1.00 50.75 86 MET A C 1
ATOM 599 O O . MET A 1 86 ? 3.029 14.061 11.179 1.00 50.75 86 MET A O 1
ATOM 603 N N . ALA A 1 87 ? 2.029 15.938 11.968 1.00 43.91 87 ALA A N 1
ATOM 604 C CA . ALA A 1 87 ? 3.005 16.664 12.787 1.00 43.91 87 ALA A CA 1
ATOM 605 C C . ALA A 1 87 ? 4.496 16.657 12.385 1.00 43.91 87 ALA A C 1
ATOM 607 O O . ALA A 1 87 ? 5.252 15.760 12.745 1.00 43.91 87 ALA A O 1
ATOM 608 N N . SER A 1 88 ? 4.937 17.768 11.770 1.00 45.88 88 SER A N 1
ATOM 609 C CA . SER A 1 88 ? 6.060 18.647 12.212 1.00 45.88 88 SER A CA 1
ATOM 610 C C . SER A 1 88 ? 6.744 19.398 11.061 1.00 45.88 88 SER A C 1
ATOM 612 O O . SER A 1 88 ? 7.524 20.316 11.297 1.00 45.88 88 SER A O 1
ATOM 614 N N . SER A 1 89 ? 6.398 19.087 9.814 1.00 48.28 89 SER A N 1
ATOM 615 C CA . SER A 1 89 ? 6.798 19.860 8.640 1.00 48.28 89 SER A CA 1
ATOM 616 C C . SER A 1 89 ? 5.562 20.162 7.799 1.00 48.28 89 SER A C 1
ATOM 618 O O . SER A 1 89 ? 4.618 19.381 7.741 1.00 48.28 89 SER A O 1
ATOM 620 N N . SER A 1 90 ? 5.522 21.350 7.213 1.00 49.75 90 SER A N 1
ATOM 621 C CA . SER A 1 90 ? 4.422 21.933 6.439 1.00 49.75 90 SER A CA 1
ATOM 622 C C . SER A 1 90 ? 4.150 21.235 5.095 1.00 49.75 90 SER A C 1
ATOM 624 O O . SER A 1 90 ? 3.894 21.895 4.092 1.00 49.75 90 SER A O 1
ATOM 626 N N . THR A 1 91 ? 4.241 19.910 5.040 1.00 53.53 91 THR A N 1
ATOM 627 C CA . THR A 1 91 ? 4.063 19.113 3.828 1.00 53.53 91 THR A CA 1
ATOM 628 C C . THR A 1 91 ? 2.999 18.062 4.091 1.00 53.53 91 THR A C 1
ATOM 630 O O . THR A 1 91 ? 3.239 17.087 4.796 1.00 53.53 91 THR A O 1
ATOM 633 N N . SER A 1 92 ? 1.803 18.275 3.544 1.00 60.75 92 SER A N 1
ATOM 634 C CA . SER A 1 92 ? 0.759 17.254 3.494 1.00 60.75 92 SER A CA 1
ATOM 635 C C . SER A 1 92 ? 1.278 16.056 2.705 1.00 60.75 92 SER A C 1
ATOM 637 O O . SER A 1 92 ? 1.629 16.208 1.531 1.00 60.75 92 SER A O 1
ATOM 639 N N . SER A 1 93 ? 1.326 14.882 3.329 1.00 66.56 93 SER A N 1
ATOM 640 C CA . SER A 1 93 ? 1.730 13.670 2.621 1.00 66.56 93 SER A CA 1
ATOM 641 C C . SER A 1 93 ? 0.623 13.247 1.653 1.00 66.56 93 SER A C 1
ATOM 643 O O . SER A 1 93 ? -0.560 13.329 1.996 1.00 66.56 93 SER A O 1
ATOM 645 N N . PRO A 1 94 ? 0.969 12.785 0.448 1.00 74.69 94 PRO A N 1
ATOM 646 C CA . PRO A 1 94 ? -0.010 12.342 -0.535 1.00 74.69 94 PRO A CA 1
ATOM 647 C C . PRO A 1 94 ? -0.783 11.106 -0.053 1.00 74.69 94 PRO A C 1
ATOM 649 O O . PRO A 1 94 ? -0.236 10.229 0.612 1.00 74.69 94 PRO A O 1
ATOM 652 N N . ALA A 1 95 ? -2.062 11.003 -0.423 1.00 79.44 95 ALA A N 1
ATOM 653 C CA . ALA A 1 95 ? -2.847 9.794 -0.176 1.00 79.44 95 ALA A CA 1
ATOM 654 C C . ALA A 1 95 ? -2.321 8.620 -1.021 1.00 79.44 95 ALA A C 1
ATOM 656 O O . ALA A 1 95 ? -2.160 7.508 -0.520 1.00 79.44 95 ALA A O 1
ATOM 657 N N . VAL A 1 96 ? -1.989 8.881 -2.287 1.00 81.19 96 VAL A N 1
ATOM 658 C CA . VAL A 1 96 ? -1.415 7.892 -3.200 1.00 81.19 96 VAL A CA 1
ATOM 659 C C . VAL A 1 96 ? -0.169 8.460 -3.865 1.00 81.19 96 VAL A C 1
ATOM 661 O O . VAL A 1 96 ? -0.192 9.567 -4.406 1.00 81.19 96 VAL A O 1
ATOM 664 N N . VAL A 1 97 ? 0.907 7.679 -3.851 1.00 77.75 97 VAL A N 1
ATOM 665 C CA . VAL A 1 97 ? 2.133 7.941 -4.604 1.00 77.75 97 VAL A CA 1
ATOM 666 C C . VAL A 1 97 ? 2.254 6.912 -5.707 1.00 77.75 97 VAL A C 1
ATOM 668 O O . VAL A 1 97 ? 2.329 5.717 -5.428 1.00 77.75 97 VAL A O 1
ATOM 671 N N . VAL A 1 98 ? 2.335 7.373 -6.952 1.00 76.12 98 VAL A N 1
ATOM 672 C CA . VAL A 1 98 ? 2.695 6.530 -8.094 1.00 76.12 98 VAL A CA 1
ATOM 673 C C . VAL A 1 98 ? 4.011 7.049 -8.654 1.00 76.12 98 VAL A C 1
ATOM 675 O O . VAL A 1 98 ? 4.101 8.214 -9.035 1.00 76.12 98 VAL A O 1
ATOM 678 N N . GLY A 1 99 ? 5.050 6.217 -8.682 1.00 64.81 99 GLY A N 1
ATOM 679 C CA . GLY A 1 99 ? 6.354 6.669 -9.166 1.00 64.81 99 GLY A CA 1
ATOM 680 C C . GLY A 1 99 ? 7.347 5.547 -9.390 1.00 64.81 99 GLY A C 1
ATOM 681 O O . GLY A 1 99 ? 7.428 4.630 -8.583 1.00 64.81 99 GLY A O 1
ATOM 682 N N . VAL A 1 100 ? 8.102 5.610 -10.485 1.00 56.22 100 VAL A N 1
ATOM 683 C CA . VAL A 1 100 ? 9.114 4.601 -10.830 1.00 56.22 100 VAL A CA 1
ATOM 684 C C . VAL A 1 100 ? 10.332 4.782 -9.926 1.00 56.22 100 VAL A C 1
ATOM 686 O O . VAL A 1 100 ? 10.899 5.875 -9.862 1.00 56.22 100 VAL A O 1
ATOM 689 N N . PHE A 1 101 ? 10.752 3.720 -9.237 1.00 51.91 101 PHE A N 1
ATOM 690 C CA . PHE A 1 101 ? 12.037 3.715 -8.542 1.00 51.91 101 PHE A CA 1
ATOM 691 C C . PHE A 1 101 ? 13.131 3.347 -9.544 1.00 51.91 101 PHE A C 1
ATOM 693 O O . PHE A 1 101 ? 13.325 2.177 -9.871 1.00 51.91 101 PHE A O 1
ATOM 700 N N . VAL A 1 102 ? 13.836 4.355 -10.058 1.00 52.41 102 VAL A N 1
ATOM 701 C CA . VAL A 1 102 ? 15.050 4.142 -10.850 1.00 52.41 102 VAL A CA 1
ATOM 702 C C . VAL A 1 102 ? 16.234 4.211 -9.882 1.00 52.41 102 VAL A C 1
ATOM 704 O O . VAL A 1 102 ? 16.409 5.252 -9.247 1.00 52.41 102 VAL A O 1
ATOM 707 N N . PRO A 1 103 ? 17.084 3.173 -9.762 1.00 45.88 103 PRO A N 1
ATOM 708 C CA . PRO A 1 103 ? 18.236 3.185 -8.849 1.00 45.88 103 PRO A CA 1
ATOM 709 C C . PRO A 1 103 ? 19.295 4.254 -9.202 1.00 45.88 103 PRO A C 1
ATOM 711 O O . PRO A 1 103 ? 20.305 4.383 -8.517 1.00 45.88 103 PRO A O 1
ATOM 714 N N . SER A 1 104 ? 19.063 5.043 -10.256 1.00 44.56 104 SER A N 1
ATOM 715 C CA . SER A 1 104 ? 19.909 6.130 -10.743 1.00 44.56 104 SER A CA 1
ATOM 716 C C . SER A 1 104 ? 19.105 7.445 -10.824 1.00 44.56 104 SER A C 1
ATOM 718 O O . SER A 1 104 ? 18.677 7.879 -11.887 1.00 44.56 104 SER A O 1
ATOM 720 N N . SER A 1 105 ? 18.908 8.083 -9.670 1.00 42.59 105 SER A N 1
ATOM 721 C CA . SER A 1 105 ? 18.776 9.545 -9.502 1.00 42.59 105 SER A CA 1
ATOM 722 C C . SER A 1 105 ? 17.496 10.312 -9.883 1.00 42.59 105 SER A C 1
ATOM 724 O O . SER A 1 105 ? 17.531 11.536 -9.770 1.00 42.59 105 SER A O 1
ATOM 726 N N . VAL A 1 106 ? 16.350 9.711 -10.229 1.00 37.50 106 VAL A N 1
ATOM 727 C CA . VAL A 1 106 ? 15.100 10.503 -10.370 1.00 37.50 106 VAL A CA 1
ATOM 728 C C . VAL A 1 106 ? 13.882 9.745 -9.846 1.00 37.50 106 VAL A C 1
ATOM 730 O O . VAL A 1 106 ? 13.440 8.771 -10.448 1.00 37.50 106 VAL A O 1
ATOM 733 N N . VAL A 1 107 ? 13.308 10.225 -8.738 1.00 40.81 107 VAL A N 1
ATOM 734 C CA . VAL A 1 107 ? 11.992 9.786 -8.251 1.00 40.81 107 VAL A CA 1
ATOM 735 C C . VAL A 1 107 ? 10.941 10.699 -8.874 1.00 40.81 107 VAL A C 1
ATOM 737 O O . VAL A 1 107 ? 10.800 11.855 -8.478 1.00 40.81 107 VAL A O 1
ATOM 740 N N . VAL A 1 108 ? 10.204 10.198 -9.865 1.00 41.25 108 VAL A N 1
ATOM 741 C CA . VAL A 1 108 ? 9.036 10.909 -10.400 1.00 41.25 108 VAL A CA 1
ATOM 742 C C . VAL A 1 108 ? 7.851 10.588 -9.497 1.00 41.25 108 VAL A C 1
ATOM 744 O O . VAL A 1 108 ? 7.261 9.518 -9.606 1.00 41.25 108 VAL A O 1
ATOM 747 N N . VAL A 1 109 ? 7.536 11.491 -8.570 1.00 43.69 109 VAL A N 1
ATOM 748 C CA . VAL A 1 109 ? 6.368 11.374 -7.687 1.00 43.69 109 VAL A CA 1
ATOM 749 C C . VAL A 1 109 ? 5.161 11.957 -8.418 1.00 43.69 109 VAL A C 1
ATOM 751 O O . VAL A 1 109 ? 5.010 13.175 -8.492 1.00 43.69 109 VAL A O 1
ATOM 754 N N . VAL A 1 110 ? 4.284 11.108 -8.954 1.00 43.44 110 VAL A N 1
ATOM 755 C CA . VAL A 1 110 ? 2.949 11.548 -9.370 1.00 43.44 110 VAL A CA 1
ATOM 756 C C . VAL A 1 110 ? 2.065 11.515 -8.129 1.00 43.44 110 VAL A C 1
ATOM 758 O O . VAL A 1 110 ? 1.682 10.449 -7.643 1.00 43.44 110 VAL A O 1
ATOM 761 N N . VAL A 1 111 ? 1.790 12.698 -7.580 1.00 41.28 111 VAL A N 1
ATOM 762 C CA . VAL A 1 111 ? 0.835 12.867 -6.484 1.00 41.28 111 VAL A CA 1
ATOM 763 C C . VAL A 1 111 ? -0.566 12.880 -7.078 1.00 41.28 111 VAL A C 1
ATOM 765 O O . VAL A 1 111 ? -0.954 13.842 -7.738 1.00 41.28 111 VAL A O 1
ATOM 768 N N . VAL A 1 112 ? -1.331 11.818 -6.839 1.00 43.34 112 VAL A N 1
ATOM 769 C CA . VAL A 1 112 ? -2.764 11.818 -7.141 1.00 43.34 112 VAL A CA 1
ATOM 770 C C . VAL A 1 112 ? -3.485 12.326 -5.897 1.00 43.34 112 VAL A C 1
ATOM 772 O O . VAL A 1 112 ? -3.598 11.619 -4.895 1.00 43.34 112 VAL A O 1
ATOM 775 N N . VAL A 1 113 ? -3.933 13.582 -5.943 1.00 35.69 113 VAL A N 1
ATOM 776 C CA . VAL A 1 113 ? -4.846 14.128 -4.933 1.00 35.69 113 VAL A CA 1
ATOM 777 C C . VAL A 1 113 ? -6.245 13.632 -5.282 1.00 35.69 113 VAL A C 1
ATOM 779 O O . VAL A 1 113 ? -6.830 14.070 -6.270 1.00 35.69 113 VAL A O 1
ATOM 782 N N . VAL A 1 114 ? -6.756 12.683 -4.502 1.00 37.53 114 VAL A N 1
ATOM 783 C CA . VAL A 1 114 ? -8.164 12.278 -4.569 1.00 37.53 114 VAL A CA 1
ATOM 784 C C . VAL A 1 114 ? -8.946 13.303 -3.743 1.00 37.53 114 VAL A C 1
ATOM 786 O O . VAL A 1 114 ? -8.687 13.428 -2.546 1.00 37.53 114 VAL A O 1
ATOM 789 N N . ILE A 1 115 ? -9.790 14.095 -4.413 1.00 33.50 115 ILE A N 1
ATOM 790 C CA . ILE A 1 115 ? -10.628 15.157 -3.823 1.00 33.50 115 ILE A CA 1
ATOM 791 C C . ILE A 1 115 ? -11.955 14.568 -3.352 1.00 33.50 115 ILE A C 1
ATOM 793 O O . ILE A 1 115 ? -12.517 13.754 -4.120 1.00 33.50 115 ILE A O 1
#

Radius of gyration: 13.47 Å; chains: 1; bounding box: 35×33×35 Å

Organism: Polarella glacialis (NCBI:txid89957)

pLDDT: mean 73.35, std 18.2, range [33.5, 92.25]

Foldseek 3Di:
DEEEFEDAQEEREEQDAQREDAAENYEQAHYNAEPYEYDQRGFEYHHYLYEQDHHQQAHYEYQHYDPPDPGHHYHHYNYHFAFHPDDDDPDTHASYWYFHDDVPDDTPTDRDHDD